Protein AF-A0AAN6X7X3-F1 (afdb_monomer_lite)

Structure (mmCIF, N/CA/C/O backbone):
data_AF-A0AAN6X7X3-F1
#
_entry.id   AF-A0AAN6X7X3-F1
#
loop_
_atom_site.group_PDB
_atom_site.id
_atom_site.type_symbol
_atom_site.label_atom_id
_atom_site.label_alt_id
_atom_site.label_comp_id
_atom_site.label_asym_id
_atom_site.label_entity_id
_atom_site.label_seq_id
_atom_site.pdbx_PDB_ins_code
_atom_site.Cartn_x
_atom_site.Cartn_y
_atom_site.Cartn_z
_atom_site.occupancy
_atom_site.B_iso_or_equiv
_atom_site.auth_seq_id
_atom_site.auth_comp_id
_atom_site.auth_asym_id
_atom_site.auth_atom_id
_atom_site.pdbx_PDB_model_num
ATOM 1 N N . MET A 1 1 ? -58.969 7.417 18.296 1.00 44.53 1 MET A N 1
ATOM 2 C CA . MET A 1 1 ? -57.684 6.771 17.950 1.00 44.53 1 MET A CA 1
ATOM 3 C C . MET A 1 1 ? -57.259 7.230 16.562 1.00 44.53 1 MET A C 1
ATOM 5 O O . MET A 1 1 ? -57.921 6.852 15.606 1.00 44.53 1 MET A O 1
ATOM 9 N N . LYS A 1 2 ? -56.199 8.034 16.430 1.00 41.03 2 LYS A N 1
ATOM 10 C CA . LYS A 1 2 ? -55.326 8.002 15.245 1.00 41.03 2 LYS A CA 1
ATOM 11 C C . LYS A 1 2 ? -54.013 8.710 15.592 1.00 41.03 2 LYS A C 1
ATOM 13 O O . LYS A 1 2 ? -53.995 9.912 15.820 1.00 41.03 2 LYS A O 1
ATOM 18 N N . PHE A 1 3 ? -52.963 7.909 15.723 1.00 51.91 3 PHE A N 1
ATOM 19 C CA . PHE A 1 3 ? -51.582 8.325 15.927 1.00 51.91 3 PHE A CA 1
ATOM 20 C C . PHE A 1 3 ? -51.015 8.815 14.597 1.00 51.91 3 PHE A C 1
ATOM 22 O O . PHE A 1 3 ? -51.097 8.084 13.613 1.00 51.91 3 PHE A O 1
ATOM 29 N N . THR A 1 4 ? -50.377 9.979 14.571 1.00 55.50 4 THR A N 1
ATOM 30 C CA . THR A 1 4 ? -49.419 10.302 13.508 1.00 55.50 4 THR A CA 1
ATOM 31 C C . THR A 1 4 ? -48.185 10.896 14.154 1.00 55.50 4 THR A C 1
ATOM 33 O O . THR A 1 4 ? -48.148 12.064 14.533 1.00 55.50 4 THR A O 1
ATOM 36 N N . LEU A 1 5 ? -47.228 9.995 14.358 1.00 54.22 5 LEU A N 1
ATOM 37 C CA . LEU A 1 5 ? -45.902 10.246 14.881 1.00 54.22 5 LEU A CA 1
ATOM 38 C C . LEU A 1 5 ? -45.104 11.148 13.935 1.00 54.22 5 LEU A C 1
ATOM 40 O O . LEU A 1 5 ? -45.042 10.937 12.727 1.00 54.22 5 LEU A O 1
ATOM 44 N N . THR A 1 6 ? -44.487 12.133 14.572 1.00 60.62 6 THR A N 1
ATOM 45 C CA . THR A 1 6 ? -43.240 12.816 14.240 1.00 60.62 6 THR A CA 1
ATOM 46 C C . THR A 1 6 ? -42.299 12.039 13.316 1.00 60.62 6 THR A C 1
ATOM 48 O O . THR A 1 6 ? -41.948 10.890 13.568 1.00 60.62 6 THR A O 1
ATOM 51 N N . SER A 1 7 ? -41.784 12.711 12.289 1.00 55.44 7 SER A N 1
ATOM 52 C CA . SER A 1 7 ? -40.563 12.296 11.592 1.00 55.44 7 SER A CA 1
ATOM 53 C C . SER A 1 7 ? -39.713 13.534 11.339 1.00 55.44 7 SER A C 1
ATOM 55 O O . SER A 1 7 ? -39.889 14.265 10.371 1.00 55.44 7 SER A O 1
ATOM 57 N N . ILE A 1 8 ? -38.844 13.802 12.312 1.00 62.22 8 ILE A N 1
ATOM 58 C CA . ILE A 1 8 ? -37.783 14.804 12.264 1.00 62.22 8 ILE A CA 1
ATOM 59 C C . ILE A 1 8 ? -36.737 14.280 11.273 1.00 62.22 8 ILE A C 1
ATOM 61 O O . ILE A 1 8 ? -36.097 13.263 11.537 1.00 62.22 8 ILE A O 1
ATOM 65 N N . LEU A 1 9 ? -36.578 14.947 10.127 1.00 58.97 9 LEU A N 1
ATOM 66 C CA . LEU A 1 9 ? -35.448 14.709 9.231 1.00 58.97 9 LEU A CA 1
ATOM 67 C C . LEU A 1 9 ? -34.186 15.281 9.883 1.00 58.97 9 LEU A C 1
ATOM 69 O O . LEU A 1 9 ? -33.957 16.488 9.870 1.00 58.97 9 LEU A O 1
ATOM 73 N N . ILE A 1 10 ? -33.364 14.406 10.454 1.00 62.59 10 ILE A N 1
ATOM 74 C CA . ILE A 1 10 ? -32.000 14.742 10.857 1.00 62.59 10 ILE A CA 1
ATOM 75 C C . ILE A 1 10 ? -31.143 14.634 9.594 1.00 62.59 10 ILE A C 1
ATOM 77 O O . ILE A 1 10 ? -30.848 13.538 9.121 1.00 62.59 10 ILE A O 1
ATOM 81 N N . ALA A 1 11 ? -30.791 15.782 9.016 1.00 54.84 11 ALA A N 1
ATOM 82 C CA . ALA A 1 11 ? -29.806 15.867 7.948 1.00 54.84 11 ALA A CA 1
ATOM 83 C C . ALA A 1 11 ? -28.436 15.482 8.521 1.00 54.84 11 ALA A C 1
ATOM 85 O O . ALA A 1 11 ? -27.827 16.234 9.280 1.00 54.84 11 ALA A O 1
ATOM 86 N N . LEU A 1 12 ? -27.973 14.280 8.184 1.00 55.75 12 LEU A N 1
ATOM 87 C CA . LEU A 1 12 ? -26.647 13.800 8.540 1.00 55.75 12 LEU A CA 1
ATOM 88 C C . LEU A 1 12 ? -25.634 14.481 7.608 1.00 55.75 12 LEU A C 1
ATOM 90 O O . LEU A 1 12 ? -25.404 14.046 6.482 1.00 55.75 12 LEU A O 1
ATOM 94 N N . THR A 1 13 ? -25.069 15.601 8.050 1.00 51.91 13 THR A N 1
ATOM 95 C CA . THR A 1 13 ? -23.941 16.245 7.376 1.00 51.91 13 THR A CA 1
ATOM 96 C C . THR A 1 13 ? -22.730 15.324 7.479 1.00 51.91 13 THR A C 1
ATOM 98 O O . THR A 1 13 ? -22.155 15.171 8.557 1.00 51.91 13 THR A O 1
ATOM 101 N N . ALA A 1 14 ? -22.351 14.693 6.369 1.00 55.19 14 ALA A N 1
ATOM 102 C CA . ALA A 1 14 ? -21.106 13.950 6.261 1.00 55.19 14 ALA A CA 1
ATOM 103 C C . ALA A 1 14 ? -19.935 14.938 6.345 1.00 55.19 14 ALA A C 1
ATOM 105 O O . ALA A 1 14 ? -19.548 15.558 5.358 1.00 55.19 14 ALA A O 1
ATOM 106 N N . THR A 1 15 ? -19.383 15.126 7.541 1.00 51.47 15 THR A N 1
ATOM 107 C CA . THR A 1 15 ? -18.083 15.771 7.707 1.00 51.47 15 THR A CA 1
ATOM 108 C C . THR A 1 15 ? -17.028 14.806 7.189 1.00 51.47 15 THR A C 1
ATOM 110 O O . THR A 1 15 ? -16.656 13.858 7.879 1.00 51.47 15 THR A O 1
ATOM 113 N N . THR A 1 16 ? -16.570 15.018 5.958 1.00 50.12 16 THR A N 1
ATOM 114 C CA . THR A 1 16 ? -15.354 14.390 5.442 1.00 50.12 16 THR A CA 1
ATOM 115 C C . THR A 1 16 ? -14.177 14.969 6.212 1.00 50.12 16 THR A C 1
ATOM 117 O O . THR A 1 16 ? -13.663 16.040 5.895 1.00 50.12 16 THR A O 1
ATOM 120 N N . THR A 1 17 ? -13.792 14.291 7.283 1.00 45.16 17 THR A N 1
ATOM 121 C CA . THR A 1 17 ? -12.567 14.573 8.014 1.00 45.16 17 THR A CA 1
ATOM 122 C C . THR A 1 17 ? -11.393 14.070 7.183 1.00 45.16 17 THR A C 1
ATOM 124 O O . THR A 1 17 ? -11.004 12.906 7.235 1.00 45.16 17 THR A O 1
ATOM 127 N N . THR A 1 18 ? -10.828 14.956 6.368 1.00 39.81 18 THR A N 1
ATOM 128 C CA . THR A 1 18 ? -9.511 14.761 5.764 1.00 39.81 18 THR A CA 1
ATOM 129 C C . THR A 1 18 ? -8.475 14.855 6.879 1.00 39.81 18 THR A C 1
ATOM 131 O O . THR A 1 18 ? -7.963 15.926 7.199 1.00 39.81 18 THR A O 1
ATOM 134 N N . PHE A 1 19 ? -8.192 13.722 7.519 1.00 46.56 19 PHE A N 1
ATOM 135 C CA . PHE A 1 19 ? -7.008 13.576 8.351 1.00 46.56 19 PHE A CA 1
ATOM 136 C C . PHE A 1 19 ? -5.810 13.439 7.414 1.00 46.56 19 PHE A C 1
ATOM 138 O O . PHE A 1 19 ? -5.477 12.350 6.955 1.00 46.56 19 PHE A O 1
ATOM 145 N N . ALA A 1 20 ? -5.195 14.574 7.089 1.00 43.28 20 ALA A N 1
ATOM 146 C CA . ALA A 1 20 ? -3.827 14.593 6.602 1.00 43.28 20 ALA A CA 1
ATOM 147 C C . ALA A 1 20 ? -2.925 14.219 7.785 1.00 43.28 20 ALA A C 1
ATOM 149 O O . ALA A 1 20 ? -2.455 15.078 8.529 1.00 43.28 20 ALA A O 1
ATOM 150 N N . SER A 1 21 ? -2.758 12.917 8.006 1.00 48.16 21 SER A N 1
ATOM 151 C CA . SER A 1 21 ? -1.671 12.410 8.834 1.00 48.16 21 SER A CA 1
ATOM 152 C C . SER A 1 21 ? -0.356 12.869 8.197 1.00 48.16 21 SER A C 1
ATOM 154 O O . SER A 1 21 ? -0.252 12.839 6.965 1.00 48.16 21 SER A O 1
ATOM 156 N N . PRO A 1 22 ? 0.642 13.324 8.975 1.00 39.25 22 PRO A N 1
ATOM 157 C CA . PRO A 1 22 ? 1.959 13.571 8.416 1.00 39.25 22 PRO A CA 1
ATOM 158 C C . PRO A 1 22 ? 2.428 12.254 7.804 1.00 39.25 22 PRO A C 1
ATOM 160 O O . PRO A 1 22 ? 2.571 11.257 8.508 1.00 39.25 22 PRO A O 1
ATOM 163 N N . ILE A 1 23 ? 2.618 12.240 6.486 1.00 50.59 23 ILE A N 1
ATOM 164 C CA . ILE A 1 23 ? 3.336 11.162 5.826 1.00 50.59 23 ILE A CA 1
ATOM 165 C C . ILE A 1 23 ? 4.775 11.300 6.324 1.00 50.59 23 ILE A C 1
ATOM 167 O O . ILE A 1 23 ? 5.584 12.022 5.744 1.00 50.59 23 ILE A O 1
ATOM 171 N N . THR A 1 24 ? 5.099 10.677 7.452 1.00 43.41 24 THR A N 1
ATOM 172 C CA . THR A 1 24 ? 6.478 10.311 7.754 1.00 43.41 24 THR A CA 1
ATOM 173 C C . THR A 1 24 ? 6.834 9.228 6.753 1.00 43.41 24 THR A C 1
ATOM 175 O O . THR A 1 24 ? 6.724 8.041 7.037 1.00 43.41 24 THR A O 1
ATOM 178 N N . VAL A 1 25 ? 7.190 9.656 5.540 1.00 46.62 25 VAL A N 1
ATOM 179 C CA . VAL A 1 25 ? 7.969 8.828 4.633 1.00 46.62 25 VAL A CA 1
ATOM 180 C C . VAL A 1 25 ? 9.294 8.652 5.363 1.00 46.62 25 VAL A C 1
ATOM 182 O O . VAL A 1 25 ? 10.140 9.547 5.340 1.00 46.62 25 VAL A O 1
ATOM 185 N N . ASP A 1 26 ? 9.449 7.546 6.089 1.00 41.62 26 ASP A N 1
ATOM 186 C CA . ASP A 1 26 ? 10.781 7.034 6.368 1.00 41.62 26 ASP A CA 1
ATOM 187 C C . ASP A 1 26 ? 11.355 6.683 4.998 1.00 41.62 26 ASP A C 1
ATOM 189 O O . ASP A 1 26 ? 11.118 5.614 4.438 1.00 41.62 26 ASP A O 1
ATOM 193 N N . VAL A 1 27 ? 12.000 7.671 4.377 1.00 44.72 27 VAL A N 1
ATOM 194 C CA . VAL A 1 27 ? 12.788 7.471 3.172 1.00 44.72 27 VAL A CA 1
ATOM 195 C C . VAL A 1 27 ? 14.014 6.691 3.636 1.00 44.72 27 VAL A C 1
ATOM 197 O O . VAL A 1 27 ? 15.099 7.246 3.792 1.00 44.72 27 VAL A O 1
ATOM 200 N N . SER A 1 28 ? 13.845 5.395 3.886 1.00 41.22 28 SER A N 1
ATOM 201 C CA . SER A 1 28 ? 14.937 4.439 3.812 1.00 41.22 28 SER A CA 1
ATOM 202 C C . SER A 1 28 ? 15.403 4.460 2.356 1.00 41.22 28 SER A C 1
ATOM 204 O O . SER A 1 28 ? 14.842 3.808 1.478 1.00 41.22 28 SER A O 1
ATOM 206 N N . VAL A 1 29 ? 16.364 5.353 2.094 1.00 42.12 29 VAL A N 1
ATOM 207 C CA . VAL A 1 29 ? 16.968 5.685 0.798 1.00 42.12 29 VAL A CA 1
ATOM 208 C C . VAL A 1 29 ? 17.523 4.406 0.157 1.00 42.12 29 VAL A C 1
ATOM 210 O O . VAL A 1 29 ? 18.690 4.073 0.333 1.00 42.12 29 VAL A O 1
ATOM 213 N N . GLY A 1 30 ? 16.682 3.650 -0.550 1.00 39.94 30 GLY A N 1
ATOM 214 C CA . GLY A 1 30 ? 17.096 2.439 -1.262 1.00 39.94 30 GLY A CA 1
ATOM 215 C C . GLY A 1 30 ? 16.040 1.346 -1.430 1.00 39.94 30 GLY A C 1
ATOM 216 O O . GLY A 1 30 ? 16.229 0.496 -2.296 1.00 39.94 30 GLY A O 1
ATOM 217 N N . THR A 1 31 ? 14.940 1.346 -0.668 1.00 48.84 31 THR A N 1
ATOM 218 C CA . THR A 1 31 ? 13.875 0.332 -0.810 1.00 48.84 31 THR A CA 1
ATOM 219 C C . THR A 1 31 ? 12.654 0.950 -1.500 1.00 48.84 31 THR A C 1
ATOM 221 O O . THR A 1 31 ? 12.243 2.036 -1.088 1.00 48.84 31 THR A O 1
ATOM 224 N N . PRO A 1 32 ? 12.073 0.326 -2.548 1.00 57.50 32 PRO A N 1
ATOM 225 C CA . PRO A 1 32 ? 10.803 0.784 -3.106 1.00 57.50 32 PRO A CA 1
ATOM 226 C C . PRO A 1 32 ? 9.771 0.878 -1.979 1.00 57.50 32 PRO A C 1
ATOM 228 O O . PRO A 1 32 ? 9.508 -0.105 -1.284 1.00 57.50 32 PRO A O 1
ATOM 231 N N . GLY A 1 33 ? 9.269 2.090 -1.741 1.00 75.56 33 GLY A N 1
ATOM 232 C CA . GLY A 1 33 ? 8.262 2.335 -0.716 1.00 75.56 33 GLY A CA 1
ATOM 233 C C . GLY A 1 33 ? 6.946 1.659 -1.090 1.00 75.56 33 GLY A C 1
ATOM 234 O O . GLY A 1 33 ? 6.659 1.443 -2.266 1.00 75.56 33 GLY A O 1
ATOM 235 N N . PHE A 1 34 ? 6.127 1.346 -0.092 1.00 87.00 34 PHE A N 1
ATOM 236 C CA . PHE A 1 34 ? 4.761 0.881 -0.301 1.00 87.00 34 PHE A CA 1
ATOM 237 C C . PHE A 1 34 ? 3.780 1.815 0.397 1.00 87.00 34 PHE A C 1
ATOM 239 O O . PHE A 1 34 ? 4.115 2.517 1.348 1.00 87.00 34 PHE A O 1
ATOM 246 N N . THR A 1 35 ? 2.550 1.837 -0.092 1.00 88.50 35 THR A N 1
ATOM 247 C CA . THR A 1 35 ? 1.438 2.558 0.515 1.00 88.50 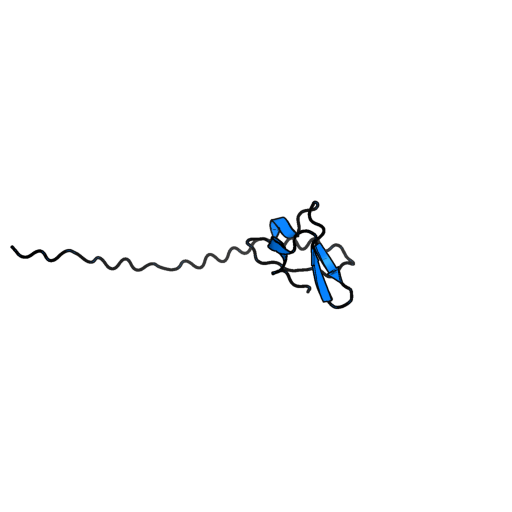35 THR A CA 1
ATOM 248 C C . THR A 1 35 ? 0.343 1.580 0.897 1.00 88.50 35 THR A C 1
ATOM 250 O O . THR A 1 35 ? 0.095 0.602 0.192 1.00 88.50 35 THR A O 1
ATOM 253 N N . CYS A 1 36 ? -0.312 1.839 2.022 1.00 88.12 36 CYS A N 1
ATOM 254 C CA . CYS A 1 36 ? -1.354 0.994 2.576 1.00 88.12 3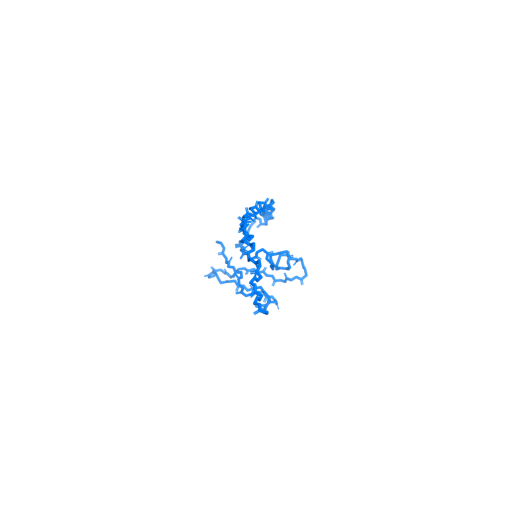6 CYS A CA 1
ATOM 255 C C . CYS A 1 36 ? -2.616 1.811 2.879 1.00 88.12 36 CYS A C 1
ATOM 257 O O . CYS A 1 36 ? -2.546 3.019 3.121 1.00 88.12 36 CYS A O 1
ATOM 259 N N . PRO A 1 37 ? -3.791 1.167 2.963 1.00 87.56 37 PRO A N 1
ATOM 260 C CA . PRO A 1 37 ? -4.970 1.806 3.527 1.00 87.56 37 PRO A CA 1
ATOM 261 C C . PRO A 1 37 ? -4.715 2.254 4.972 1.00 87.56 37 PRO A C 1
ATOM 263 O O . PRO A 1 37 ? -4.190 1.489 5.779 1.00 87.56 37 PRO A O 1
ATOM 266 N N . ASN A 1 38 ? -5.198 3.445 5.342 1.00 80.75 38 ASN A N 1
ATOM 267 C CA . ASN A 1 38 ? -4.995 4.041 6.675 1.00 80.75 38 ASN A CA 1
ATOM 268 C C . ASN A 1 38 ? -5.325 3.110 7.856 1.00 80.75 38 ASN A C 1
ATOM 270 O O . ASN A 1 38 ? -4.723 3.213 8.919 1.00 80.75 38 ASN A O 1
ATOM 274 N N . ARG A 1 39 ? -6.295 2.202 7.690 1.00 85.88 39 ARG A N 1
ATOM 275 C CA . ARG A 1 39 ? -6.699 1.254 8.740 1.00 85.88 39 ARG A CA 1
ATOM 276 C C . ARG A 1 39 ? -5.583 0.274 9.117 1.00 85.88 39 ARG A C 1
ATOM 278 O O . ARG A 1 39 ? -5.572 -0.204 10.246 1.00 85.88 39 ARG A O 1
ATOM 285 N N . VAL A 1 40 ? -4.705 -0.050 8.171 1.00 85.88 40 VAL A N 1
ATOM 286 C CA . VAL A 1 40 ? -3.659 -1.071 8.323 1.00 85.88 40 VAL A CA 1
ATOM 287 C C . VAL A 1 40 ? -2.249 -0.496 8.184 1.00 85.88 40 VAL A C 1
ATOM 289 O O . VAL A 1 40 ? -1.300 -1.156 8.578 1.00 85.88 40 VAL A O 1
ATOM 292 N N . ASP A 1 41 ? -2.110 0.745 7.714 1.00 84.19 41 ASP A N 1
ATOM 293 C CA . ASP A 1 41 ? -0.831 1.410 7.442 1.00 84.19 41 ASP A CA 1
ATOM 294 C C . ASP A 1 41 ? 0.167 1.348 8.608 1.00 84.19 41 ASP A C 1
ATOM 296 O O . ASP A 1 41 ? 1.278 0.848 8.444 1.00 84.19 41 ASP A O 1
ATOM 300 N N . GLY A 1 42 ? -0.260 1.742 9.811 1.00 84.94 42 GLY A N 1
ATOM 301 C CA . GLY A 1 42 ? 0.607 1.706 10.993 1.00 84.94 42 GLY A CA 1
ATOM 302 C C . GLY A 1 42 ? 1.016 0.294 11.429 1.00 84.94 42 GLY A C 1
ATOM 303 O O . GLY A 1 42 ? 2.067 0.128 12.035 1.00 84.94 42 GLY A O 1
ATOM 304 N N . PHE A 1 43 ? 0.211 -0.726 11.117 1.00 88.19 43 PHE A N 1
ATOM 305 C CA . PHE A 1 43 ? 0.561 -2.123 11.380 1.00 88.19 43 PHE A CA 1
ATOM 306 C C . PHE A 1 43 ? 1.526 -2.657 10.316 1.00 88.19 43 PHE A C 1
ATOM 308 O O . PHE A 1 43 ? 2.520 -3.287 10.656 1.00 88.19 43 PHE A O 1
ATOM 315 N N . CYS A 1 44 ? 1.274 -2.361 9.040 1.00 88.62 44 CYS A N 1
ATOM 316 C CA . CYS A 1 44 ? 2.079 -2.853 7.922 1.00 88.62 44 CYS A CA 1
ATOM 317 C C . CYS A 1 44 ? 3.466 -2.199 7.835 1.00 88.62 44 CYS A C 1
ATOM 319 O O . CYS A 1 44 ? 4.381 -2.822 7.302 1.00 88.62 44 CYS A O 1
ATOM 321 N N . HIS A 1 45 ? 3.625 -0.990 8.388 1.00 85.12 45 HIS A N 1
ATOM 322 C CA . HIS A 1 45 ? 4.908 -0.296 8.566 1.00 85.12 45 HIS A CA 1
ATOM 323 C C . HIS A 1 45 ? 5.583 -0.567 9.921 1.00 85.12 45 HIS A C 1
ATOM 325 O O . HIS A 1 45 ? 6.661 -0.034 10.193 1.00 85.12 45 HIS A O 1
ATOM 331 N N . ALA A 1 46 ? 4.966 -1.354 10.806 1.00 86.62 46 ALA A N 1
ATOM 332 C CA . ALA A 1 46 ? 5.563 -1.649 12.101 1.00 86.62 46 ALA A CA 1
ATOM 333 C C . ALA A 1 46 ? 6.834 -2.495 11.928 1.00 86.62 46 ALA A C 1
ATOM 335 O O . ALA A 1 46 ? 6.863 -3.432 11.137 1.00 86.62 46 ALA A O 1
ATOM 336 N N . SER A 1 47 ? 7.876 -2.231 12.722 1.00 80.69 47 SER A N 1
ATOM 337 C CA . SER A 1 47 ? 9.171 -2.928 12.603 1.00 80.69 47 SER A CA 1
ATOM 338 C C . SER A 1 47 ? 9.102 -4.441 12.848 1.00 80.69 47 SER A C 1
ATOM 340 O O . SER A 1 47 ? 10.048 -5.157 12.544 1.00 80.69 47 SER A O 1
ATOM 342 N N . ASN A 1 48 ? 8.008 -4.928 13.436 1.00 84.62 48 ASN A N 1
ATOM 343 C CA . ASN A 1 48 ? 7.750 -6.346 13.678 1.00 84.62 48 ASN A CA 1
ATOM 344 C C . ASN A 1 48 ? 6.938 -7.025 12.558 1.00 84.62 48 ASN A C 1
ATOM 346 O O . ASN A 1 48 ? 6.563 -8.185 12.721 1.00 84.62 48 ASN A O 1
ATOM 350 N N . VAL A 1 49 ? 6.620 -6.311 11.477 1.00 84.81 49 VAL A N 1
ATOM 351 C CA . VAL A 1 49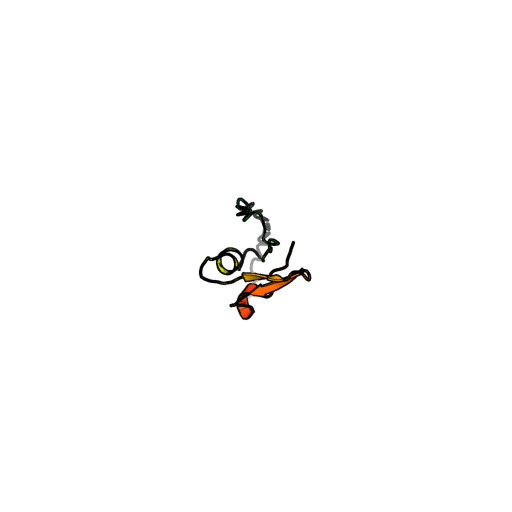 ? 5.954 -6.839 10.284 1.00 84.81 49 VAL A CA 1
ATOM 352 C C . VAL A 1 49 ? 6.892 -6.608 9.105 1.00 84.81 49 VAL A C 1
ATOM 354 O O . VAL A 1 49 ? 7.107 -5.467 8.700 1.00 84.81 49 VAL A O 1
ATOM 357 N N . HIS A 1 50 ? 7.475 -7.673 8.548 1.00 89.12 50 HIS A N 1
ATOM 358 C CA . HIS A 1 50 ? 8.309 -7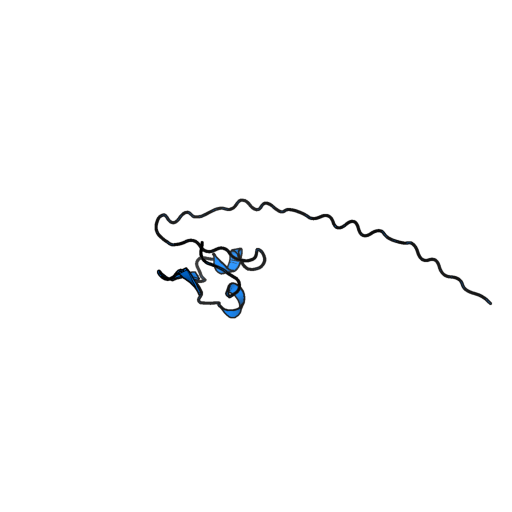.520 7.359 1.00 89.12 50 HIS A CA 1
ATOM 359 C C . HIS A 1 50 ? 7.406 -7.338 6.147 1.00 89.12 50 HIS A C 1
ATOM 361 O O . HIS A 1 50 ? 6.829 -8.296 5.640 1.00 89.12 50 HIS A O 1
ATOM 367 N N . SER A 1 51 ? 7.284 -6.092 5.706 1.00 87.81 51 SER A N 1
ATOM 368 C CA . SER A 1 51 ? 6.579 -5.704 4.490 1.00 87.81 51 SER A CA 1
ATOM 369 C C . SER A 1 51 ? 7.546 -5.007 3.547 1.00 87.81 51 SER A C 1
ATOM 371 O O . SER A 1 51 ? 8.483 -4.338 3.985 1.00 87.81 51 SER A O 1
ATOM 373 N N . GLY A 1 52 ? 7.322 -5.148 2.249 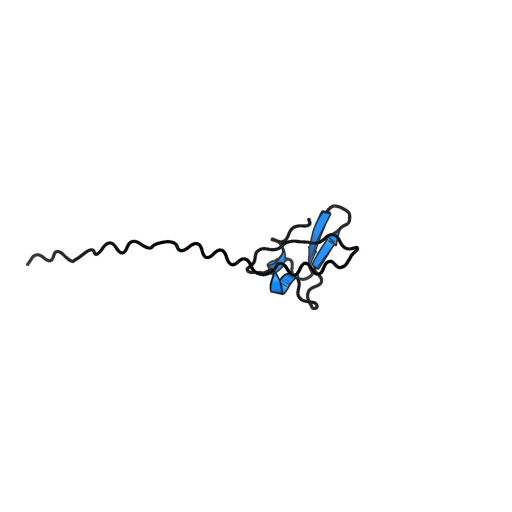1.00 88.19 52 GLY A N 1
ATOM 374 C CA . GLY A 1 52 ? 8.173 -4.526 1.253 1.00 88.19 52 GLY A CA 1
ATOM 375 C C . GLY A 1 52 ? 7.678 -4.746 -0.162 1.00 88.19 52 GLY A C 1
ATOM 376 O O . GLY A 1 52 ? 6.569 -5.222 -0.403 1.00 88.19 52 GLY A O 1
ATOM 377 N N . CYS A 1 53 ? 8.541 -4.383 -1.100 1.00 88.88 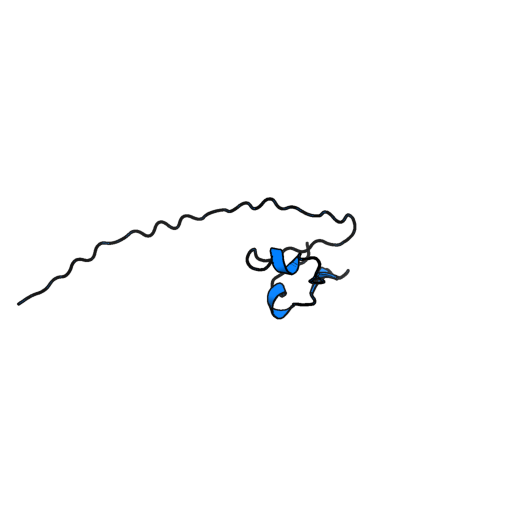53 CYS A N 1
ATOM 378 C CA . CYS A 1 53 ? 8.277 -4.456 -2.523 1.00 88.88 53 CYS A CA 1
ATOM 379 C C . CYS A 1 53 ? 9.373 -5.254 -3.214 1.00 88.88 53 CYS A C 1
ATOM 381 O O . CYS A 1 53 ? 10.562 -5.053 -2.951 1.00 88.88 53 CYS A O 1
ATOM 383 N N . THR A 1 54 ? 8.973 -6.178 -4.084 1.00 87.19 54 THR A N 1
ATOM 384 C CA . THR A 1 54 ? 9.907 -6.898 -4.947 1.00 87.19 54 THR A CA 1
ATOM 385 C C . THR A 1 54 ? 10.461 -5.957 -6.016 1.00 87.19 54 THR A C 1
ATOM 387 O O . THR A 1 54 ? 9.921 -4.880 -6.276 1.00 87.19 54 THR A O 1
ATOM 390 N N . SER A 1 55 ? 11.546 -6.367 -6.675 1.00 84.06 55 SER A N 1
ATOM 391 C CA . SER A 1 55 ? 12.100 -5.623 -7.813 1.00 84.06 55 SER A CA 1
ATOM 392 C C . SER A 1 55 ? 11.135 -5.535 -9.003 1.00 84.06 55 SER A C 1
ATOM 394 O O . SER A 1 55 ? 11.273 -4.630 -9.820 1.00 84.06 55 SER A O 1
ATOM 396 N N . ASP A 1 56 ? 10.153 -6.436 -9.070 1.00 86.38 56 ASP A N 1
ATOM 397 C CA . ASP A 1 56 ? 9.103 -6.467 -10.092 1.00 86.38 56 ASP A CA 1
ATOM 398 C C . ASP A 1 56 ? 7.908 -5.553 -9.749 1.00 86.38 56 ASP A C 1
ATOM 400 O O . ASP A 1 56 ? 6.957 -5.454 -10.522 1.00 86.38 56 ASP A O 1
ATOM 404 N N . GLY A 1 57 ? 7.955 -4.862 -8.601 1.00 84.75 57 GLY A N 1
ATOM 405 C CA . GLY A 1 57 ? 6.904 -3.950 -8.144 1.00 84.75 57 GLY A CA 1
ATOM 406 C C . GLY A 1 57 ? 5.738 -4.639 -7.431 1.00 84.75 57 GLY A C 1
ATOM 407 O O . GLY A 1 57 ? 4.686 -4.027 -7.250 1.00 84.75 57 GLY A O 1
ATOM 408 N N . GLU A 1 58 ? 5.898 -5.897 -7.016 1.00 88.75 58 GLU A N 1
ATOM 409 C CA . GLU A 1 58 ? 4.876 -6.622 -6.260 1.00 88.75 58 GLU A CA 1
ATOM 410 C C . GLU A 1 58 ? 5.040 -6.389 -4.756 1.00 88.75 58 GLU A C 1
ATOM 412 O O . GLU A 1 58 ? 6.139 -6.501 -4.207 1.00 88.75 58 GLU A O 1
ATOM 417 N N . PHE A 1 59 ? 3.934 -6.085 -4.076 1.00 90.62 59 PHE A N 1
ATOM 418 C CA . PHE A 1 59 ? 3.928 -5.944 -2.624 1.00 90.62 59 PHE A CA 1
ATOM 419 C C . PHE A 1 59 ? 3.951 -7.318 -1.950 1.00 90.62 59 PHE A C 1
ATOM 421 O O . PHE A 1 59 ? 3.199 -8.219 -2.329 1.00 90.62 59 PHE A O 1
ATOM 428 N N . TYR A 1 60 ? 4.764 -7.456 -0.906 1.00 91.12 60 TYR A N 1
ATOM 429 C CA . TYR A 1 60 ? 4.787 -8.632 -0.044 1.00 91.12 60 TYR A CA 1
ATOM 430 C C . TYR A 1 60 ? 4.793 -8.226 1.432 1.00 91.12 60 TYR A C 1
ATOM 432 O O . TYR A 1 60 ? 5.282 -7.158 1.803 1.00 91.12 60 TYR A O 1
ATOM 440 N N . SER A 1 61 ? 4.256 -9.094 2.288 1.00 90.25 61 SER A N 1
ATOM 441 C CA . SER A 1 61 ? 4.261 -8.916 3.739 1.00 90.25 61 SER A CA 1
ATOM 442 C C . SER A 1 61 ? 4.170 -10.258 4.463 1.00 90.25 61 SER A C 1
ATOM 444 O O . SER A 1 61 ? 3.561 -11.195 3.949 1.00 90.25 61 SER A O 1
ATOM 446 N N . ASP A 1 62 ? 4.699 -10.344 5.682 1.00 90.69 62 ASP A N 1
ATOM 447 C CA . ASP A 1 62 ? 4.457 -11.482 6.584 1.00 90.69 62 ASP A CA 1
ATOM 448 C C . ASP A 1 62 ? 2.974 -11.597 7.002 1.00 90.69 62 ASP A C 1
ATOM 450 O O . ASP A 1 62 ? 2.520 -12.667 7.405 1.00 90.69 62 ASP A O 1
ATOM 454 N N . ALA A 1 63 ? 2.205 -10.506 6.891 1.00 91.31 63 ALA A N 1
ATOM 455 C CA . ALA A 1 63 ? 0.804 -10.416 7.304 1.00 91.31 63 ALA A CA 1
ATOM 456 C C . ALA A 1 63 ? -0.121 -10.049 6.130 1.00 91.31 63 ALA A C 1
ATOM 458 O O . ALA A 1 63 ? -0.850 -9.055 6.175 1.00 91.31 63 ALA A O 1
ATOM 459 N N . MET A 1 64 ? -0.085 -10.828 5.043 1.00 92.38 64 MET A N 1
ATOM 460 C CA . MET A 1 64 ? -0.896 -10.573 3.835 1.00 92.38 64 MET A CA 1
ATOM 461 C C . MET A 1 64 ? -2.412 -10.593 4.076 1.00 92.38 64 MET A C 1
ATOM 463 O O . MET A 1 64 ? -3.162 -9.991 3.312 1.00 92.38 64 MET A O 1
ATOM 467 N N . ASP A 1 65 ? -2.879 -11.244 5.137 1.00 92.50 65 ASP A N 1
ATOM 468 C CA . ASP A 1 65 ? -4.281 -11.237 5.557 1.00 92.50 65 ASP A CA 1
ATOM 469 C C . ASP A 1 65 ? -4.765 -9.839 5.983 1.00 92.50 65 ASP A C 1
ATOM 471 O O . ASP A 1 65 ? -5.936 -9.502 5.795 1.00 92.50 65 ASP A O 1
ATOM 475 N N . VAL A 1 66 ? -3.856 -9.006 6.501 1.00 90.12 66 VAL A N 1
ATOM 476 C CA . VAL A 1 66 ? -4.129 -7.624 6.925 1.00 90.12 66 VAL A CA 1
ATOM 477 C C . VAL A 1 66 ? -3.584 -6.611 5.915 1.00 90.12 66 VAL A C 1
ATOM 479 O O . VAL A 1 66 ? -4.275 -5.661 5.548 1.00 90.12 66 VAL A O 1
ATOM 482 N N . CYS A 1 67 ? -2.356 -6.822 5.444 1.00 91.69 67 CYS A N 1
ATOM 483 C CA . CYS A 1 67 ? -1.602 -5.906 4.591 1.00 91.69 67 CYS A CA 1
ATOM 484 C C . CYS A 1 67 ? -1.777 -6.167 3.093 1.00 91.69 67 CYS A C 1
ATOM 486 O O . CYS A 1 67 ? -1.239 -5.424 2.284 1.00 91.69 67 CYS A O 1
ATOM 488 N N . GLY A 1 68 ? -2.554 -7.172 2.678 1.00 91.19 68 GLY A N 1
ATOM 489 C CA . GLY A 1 68 ? -2.723 -7.516 1.259 1.00 91.19 68 GLY A CA 1
ATOM 490 C C . GLY A 1 68 ? -3.377 -6.430 0.393 1.00 91.19 68 GLY A C 1
ATOM 491 O O . GLY A 1 68 ? -3.457 -6.583 -0.820 1.00 91.19 68 GLY A O 1
ATOM 492 N N . GLN A 1 69 ? -3.856 -5.341 1.000 1.00 87.81 69 GLN A N 1
ATOM 493 C CA . GLN A 1 69 ? -4.372 -4.160 0.302 1.00 87.81 69 GLN A CA 1
ATOM 494 C C . GLN A 1 69 ? -3.307 -3.078 0.061 1.00 87.81 69 GLN A C 1
ATOM 496 O O . GLN A 1 69 ? -3.635 -2.022 -0.478 1.00 87.81 69 GLN A O 1
ATOM 501 N N . CYS A 1 70 ? -2.068 -3.298 0.498 1.00 89.56 70 CYS A N 1
ATOM 502 C CA . CYS A 1 70 ? -0.962 -2.390 0.241 1.00 89.56 70 CYS A CA 1
ATOM 503 C C . CYS A 1 70 ? -0.420 -2.561 -1.183 1.00 89.56 70 CYS A C 1
ATOM 505 O O . CYS A 1 70 ? -0.555 -3.615 -1.806 1.00 89.56 70 CYS A O 1
ATOM 507 N N . THR A 1 71 ? 0.210 -1.511 -1.694 1.00 89.81 71 THR A N 1
ATOM 508 C CA . THR A 1 71 ? 0.723 -1.429 -3.065 1.00 89.81 71 THR A CA 1
ATOM 509 C C . THR A 1 71 ? 2.057 -0.707 -3.097 1.00 89.81 71 THR A C 1
ATOM 511 O O . THR A 1 71 ? 2.247 0.268 -2.374 1.00 89.81 71 THR A O 1
ATOM 514 N N . CYS A 1 72 ? 2.960 -1.164 -3.957 1.00 88.81 72 CYS A N 1
ATOM 515 C CA . CYS A 1 72 ? 4.251 -0.522 -4.189 1.00 88.81 72 CYS A CA 1
ATOM 516 C C . CYS A 1 72 ? 4.104 0.811 -4.932 1.00 88.81 72 CYS A C 1
ATOM 518 O O . CYS A 1 72 ? 3.154 0.985 -5.701 1.00 88.81 72 CYS A O 1
ATOM 520 N N . LEU A 1 73 ? 5.029 1.738 -4.667 1.00 83.38 73 LEU A N 1
ATOM 521 C CA . LEU A 1 73 ? 5.127 3.059 -5.300 1.00 83.38 73 LEU A CA 1
ATOM 522 C C . LEU A 1 73 ? 6.100 3.070 -6.484 1.00 83.38 73 LEU A C 1
ATOM 524 O O . LEU A 1 73 ? 7.145 2.386 -6.396 1.00 83.38 73 LEU A O 1
#

pLDDT: mean 70.8, std 19.51, range [39.25, 92.5]

Radius of gyration: 21.25 Å; chains: 1; bounding box: 75×28×28 Å

Secondary structure (DSSP, 8-state):
----------------------------TTS--EE--HHHHHHHTSTTS-EEE-TTS-EEETTHHHHTT-EE-

Organism: NCBI:txid2587418

Sequence (73 aa):
MKFTLTSILIALTATTTTFASPITVDVSVGTPGFTCPNRVDGFCHASNVHSGCTSDGEFYSDAMDVCGQCTCL

Foldseek 3Di:
DDDDDDDDPDPDPPPPPPPPDPPPPPCPPPFFDKDFDPVCRCVCPDPVKDWGADPVFDTDIPCCVRGVRMGTD